Protein AF-A0A8K0EDC4-F1 (afdb_monomer_lite)

Structure (mmCIF, N/CA/C/O backbone):
data_AF-A0A8K0EDC4-F1
#
_entry.id   AF-A0A8K0EDC4-F1
#
loop_
_atom_site.group_PDB
_atom_site.id
_atom_site.type_symbol
_atom_site.label_atom_id
_atom_site.label_alt_id
_atom_site.label_comp_id
_atom_site.label_asym_id
_atom_site.label_entity_id
_atom_site.label_seq_id
_atom_site.pdbx_PDB_ins_code
_atom_site.Cartn_x
_atom_site.Cartn_y
_atom_site.Cartn_z
_atom_site.occupancy
_atom_site.B_iso_or_equiv
_atom_site.auth_seq_id
_atom_site.auth_comp_id
_atom_site.auth_asym_id
_atom_site.auth_atom_id
_atom_site.pdbx_PDB_model_num
ATOM 1 N N . MET A 1 1 ? -7.113 11.829 3.216 1.00 44.16 1 MET A N 1
ATOM 2 C CA . MET A 1 1 ? -7.907 10.583 3.149 1.00 44.16 1 MET A CA 1
ATOM 3 C C . MET A 1 1 ? -6.925 9.443 2.888 1.00 44.16 1 MET A C 1
ATOM 5 O O . MET A 1 1 ? -5.901 9.710 2.265 1.00 44.16 1 MET A O 1
ATOM 9 N N . ILE A 1 2 ? -7.131 8.240 3.424 1.00 44.91 2 ILE A N 1
ATOM 10 C CA . ILE A 1 2 ? -6.287 7.077 3.102 1.00 44.91 2 ILE A CA 1
ATOM 11 C C . ILE A 1 2 ? -7.083 6.263 2.071 1.00 44.91 2 ILE A C 1
ATOM 13 O O . ILE A 1 2 ? -8.091 5.672 2.455 1.00 44.91 2 ILE A O 1
ATOM 17 N N . PRO A 1 3 ? -6.720 6.259 0.777 1.00 44.81 3 PRO A N 1
ATOM 18 C CA . PRO A 1 3 ? -7.131 5.177 -0.087 1.00 44.81 3 PRO A CA 1
ATOM 19 C C . PRO A 1 3 ? -6.497 3.902 0.461 1.00 44.81 3 PRO A C 1
ATOM 21 O O . PRO A 1 3 ? -5.272 3.761 0.539 1.00 44.81 3 PRO A O 1
ATOM 24 N N . LEU A 1 4 ? -7.350 2.987 0.883 1.00 47.28 4 LEU A N 1
ATOM 25 C CA . LEU A 1 4 ? -7.008 1.586 0.917 1.00 47.28 4 LEU A CA 1
ATOM 26 C C . LEU A 1 4 ? -7.223 1.079 -0.510 1.00 47.28 4 LEU A C 1
ATOM 28 O O . LEU A 1 4 ? -8.350 1.025 -0.995 1.00 47.28 4 LEU A O 1
ATOM 32 N N . VAL A 1 5 ? -6.148 0.762 -1.219 1.00 48.75 5 VAL A N 1
ATOM 33 C CA . VAL A 1 5 ? -6.269 0.166 -2.550 1.00 48.75 5 VAL A CA 1
ATOM 34 C C . VAL A 1 5 ? -6.425 -1.337 -2.358 1.00 48.75 5 VAL A C 1
ATOM 36 O O . VAL A 1 5 ? -5.4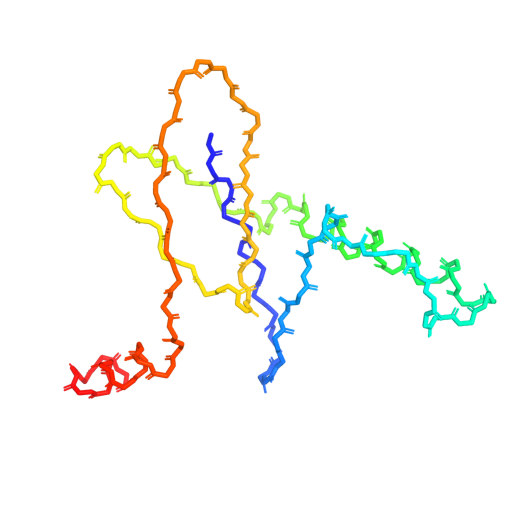62 -2.104 -2.325 1.00 48.75 5 VAL A O 1
ATOM 39 N N . THR A 1 6 ? -7.665 -1.778 -2.183 1.00 40.69 6 THR A N 1
ATOM 40 C CA . THR A 1 6 ? -7.970 -3.198 -2.020 1.00 40.69 6 THR A CA 1
ATOM 41 C C . THR A 1 6 ? -8.020 -3.881 -3.380 1.00 40.69 6 THR A C 1
ATOM 43 O O . THR A 1 6 ? -9.097 -4.169 -3.892 1.00 40.69 6 THR A O 1
ATOM 46 N N . GLN A 1 7 ? -6.862 -4.213 -3.956 1.00 45.53 7 GLN A N 1
ATOM 47 C CA . GLN A 1 7 ? -6.837 -5.144 -5.080 1.00 45.53 7 GLN A CA 1
ATOM 48 C C . GLN A 1 7 ? -6.665 -6.572 -4.563 1.00 45.53 7 GLN A C 1
ATOM 50 O O . GLN A 1 7 ? -5.650 -6.966 -4.004 1.00 45.53 7 GLN A O 1
ATOM 55 N N . THR A 1 8 ? -7.726 -7.358 -4.700 1.00 40.91 8 THR A N 1
ATOM 56 C CA . THR A 1 8 ? -7.763 -8.755 -4.274 1.00 40.91 8 THR A CA 1
ATOM 57 C C . THR A 1 8 ? -7.326 -9.620 -5.454 1.00 40.91 8 THR A C 1
ATOM 59 O O . THR A 1 8 ? -8.151 -9.974 -6.292 1.00 40.91 8 THR A O 1
ATOM 62 N N . PHE A 1 9 ? -6.044 -9.984 -5.538 1.00 48.16 9 PHE A N 1
ATOM 63 C CA . PHE A 1 9 ? -5.587 -10.954 -6.539 1.00 48.16 9 PHE A CA 1
ATOM 64 C C . PHE A 1 9 ? -6.157 -12.344 -6.202 1.00 48.16 9 PHE A C 1
ATOM 66 O O . PHE A 1 9 ? -5.839 -12.948 -5.172 1.00 48.16 9 PHE A O 1
ATOM 73 N N . LYS A 1 10 ? -7.067 -12.844 -7.047 1.00 41.12 10 LYS A N 1
ATOM 74 C CA . LYS A 1 10 ? -7.677 -14.182 -6.942 1.00 41.12 10 LYS A CA 1
ATOM 75 C C . LYS A 1 10 ? -6.736 -15.270 -7.485 1.00 41.12 10 LYS A C 1
ATOM 77 O O . LYS A 1 10 ? -7.118 -16.018 -8.373 1.00 41.12 10 LYS A O 1
ATOM 82 N N . ASN A 1 11 ? -5.522 -15.375 -6.947 1.00 46.12 11 ASN A N 1
ATOM 83 C CA . ASN A 1 11 ? -4.717 -16.586 -7.101 1.00 46.12 11 ASN A CA 1
ATOM 84 C C . ASN A 1 11 ? -4.243 -17.048 -5.722 1.00 46.12 11 ASN A C 1
ATOM 86 O O . ASN A 1 11 ? -3.637 -16.294 -4.960 1.00 46.12 11 ASN A O 1
ATOM 90 N N . SER A 1 12 ? -4.635 -18.262 -5.353 1.00 47.75 12 SER A N 1
ATOM 91 C CA . SER A 1 12 ? -4.488 -18.828 -4.016 1.00 47.75 12 SER A CA 1
ATOM 92 C C . SER A 1 12 ? -3.043 -19.265 -3.766 1.00 47.75 12 SER A C 1
ATOM 94 O O . SER A 1 12 ? -2.721 -20.434 -3.944 1.00 47.75 12 SER A O 1
ATOM 96 N N . GLY A 1 13 ? -2.169 -18.333 -3.371 1.00 56.38 13 GLY A N 1
ATOM 97 C CA . GLY A 1 13 ? -0.867 -18.695 -2.794 1.00 56.38 13 GLY A CA 1
ATOM 98 C C . GLY A 1 13 ? 0.310 -17.745 -3.014 1.00 56.38 13 GLY A C 1
ATOM 99 O O . GLY A 1 13 ? 1.382 -18.053 -2.511 1.00 56.38 13 GLY A O 1
ATOM 100 N N . GLN A 1 14 ? 0.159 -16.630 -3.737 1.00 64.81 14 GLN A N 1
ATOM 101 C CA . GLN A 1 14 ? 1.279 -15.713 -4.003 1.00 64.81 14 GLN A CA 1
ATOM 102 C C . GLN A 1 14 ? 1.095 -14.360 -3.311 1.00 64.81 14 GLN A C 1
ATOM 104 O O . GLN A 1 14 ? 0.017 -13.762 -3.382 1.00 64.81 14 GLN A O 1
ATOM 109 N N . ASP A 1 15 ? 2.162 -13.889 -2.663 1.00 81.44 15 ASP A N 1
ATOM 110 C CA . ASP A 1 15 ? 2.243 -12.552 -2.079 1.00 81.44 15 ASP A CA 1
ATOM 111 C C . ASP A 1 15 ? 2.418 -11.507 -3.184 1.00 81.44 15 ASP A C 1
ATOM 113 O O . ASP A 1 15 ? 3.172 -11.700 -4.140 1.00 81.44 15 ASP A O 1
ATOM 117 N N . PHE A 1 16 ? 1.734 -10.375 -3.046 1.00 86.50 16 PHE A N 1
ATOM 118 C CA . PHE A 1 16 ? 1.819 -9.274 -3.993 1.00 86.50 16 PHE A CA 1
ATOM 119 C C . PHE A 1 16 ? 2.729 -8.169 -3.456 1.00 86.50 16 PHE A C 1
ATOM 121 O O . PHE A 1 16 ? 2.426 -7.535 -2.445 1.00 86.50 16 PHE A O 1
ATOM 128 N N . GLN A 1 17 ? 3.846 -7.928 -4.145 1.00 88.19 17 GLN A N 1
ATOM 129 C CA . GLN A 1 17 ? 4.819 -6.899 -3.781 1.00 88.19 17 GLN A CA 1
ATOM 130 C C . GLN A 1 17 ? 4.822 -5.790 -4.826 1.00 88.19 17 GLN A C 1
ATOM 132 O O . GLN A 1 17 ? 5.190 -5.995 -5.981 1.00 88.19 17 GLN A O 1
ATOM 137 N N . TYR A 1 18 ? 4.411 -4.597 -4.410 1.00 90.25 18 TYR A N 1
ATOM 138 C CA . TYR A 1 18 ? 4.380 -3.435 -5.281 1.00 90.25 18 TYR A CA 1
ATOM 139 C C . TYR A 1 18 ? 4.609 -2.163 -4.464 1.00 90.25 18 TYR A C 1
ATOM 141 O O . TYR A 1 18 ? 3.738 -1.709 -3.725 1.00 90.25 18 TYR A O 1
ATOM 149 N N . ASN A 1 19 ? 5.794 -1.577 -4.616 1.00 91.38 19 ASN A N 1
ATOM 150 C CA . ASN A 1 19 ? 6.122 -0.250 -4.111 1.00 91.38 19 ASN A CA 1
ATOM 151 C C . ASN A 1 19 ? 7.091 0.417 -5.091 1.00 91.38 19 ASN A C 1
ATOM 153 O O . ASN A 1 19 ? 8.250 0.030 -5.201 1.00 91.38 19 ASN A O 1
ATOM 157 N N . ILE A 1 20 ? 6.597 1.409 -5.833 1.00 88.44 20 ILE A N 1
ATOM 158 C CA . ILE A 1 20 ? 7.387 2.079 -6.874 1.00 88.44 20 ILE A CA 1
ATOM 159 C C . ILE A 1 20 ? 8.498 2.968 -6.307 1.00 88.44 20 ILE A C 1
ATOM 161 O O . ILE A 1 20 ? 9.448 3.257 -7.027 1.00 88.44 20 ILE A O 1
ATOM 165 N N . HIS A 1 21 ? 8.366 3.421 -5.057 1.00 87.56 21 HIS A N 1
ATOM 166 C CA . HIS A 1 21 ? 9.293 4.369 -4.438 1.00 87.56 21 HIS A CA 1
ATOM 167 C C . HIS A 1 21 ? 10.525 3.683 -3.848 1.00 87.56 21 HIS A C 1
ATOM 169 O O . HIS A 1 21 ? 11.595 4.280 -3.854 1.00 87.56 21 HIS A O 1
ATOM 175 N N . ASP A 1 22 ? 10.384 2.423 -3.434 1.00 88.81 22 ASP A N 1
ATOM 176 C CA . ASP A 1 22 ? 11.476 1.617 -2.873 1.00 88.81 22 ASP A CA 1
ATOM 177 C C . ASP A 1 22 ? 12.082 0.650 -3.906 1.00 88.81 22 ASP A C 1
ATOM 179 O O . ASP A 1 22 ? 12.842 -0.255 -3.565 1.00 88.81 22 ASP A O 1
ATOM 183 N N . ARG A 1 23 ? 11.733 0.801 -5.190 1.00 89.25 23 ARG A N 1
ATOM 184 C CA . ARG A 1 23 ? 12.232 -0.079 -6.249 1.00 89.25 23 ARG A CA 1
ATOM 185 C C . ARG A 1 23 ? 13.669 0.287 -6.627 1.00 89.25 23 ARG A C 1
ATOM 187 O O . ARG A 1 23 ? 13.938 1.421 -7.017 1.00 89.25 23 ARG A O 1
ATOM 194 N N . ALA A 1 24 ? 14.555 -0.705 -6.600 1.00 90.88 24 ALA A N 1
ATOM 195 C CA . ALA A 1 24 ? 15.923 -0.586 -7.094 1.00 90.88 24 ALA A CA 1
ATOM 196 C C . ALA A 1 24 ? 16.002 -0.477 -8.633 1.00 90.88 24 ALA A C 1
ATOM 198 O O . ALA A 1 24 ? 15.015 -0.665 -9.357 1.00 90.88 24 ALA A O 1
ATOM 199 N N . CYS A 1 25 ? 17.202 -0.184 -9.138 1.00 90.94 25 CYS A N 1
ATOM 200 C CA . CYS A 1 25 ? 17.504 -0.290 -10.563 1.00 90.94 25 CYS A CA 1
ATOM 201 C C . CYS A 1 25 ? 17.245 -1.718 -11.064 1.00 90.94 25 CYS A C 1
ATOM 203 O O . CYS A 1 25 ? 17.451 -2.687 -10.341 1.00 90.94 25 CYS A O 1
ATOM 205 N N . LEU A 1 26 ? 16.772 -1.833 -12.306 1.00 90.62 26 LEU A N 1
ATOM 206 C CA . LEU A 1 26 ? 16.484 -3.125 -12.918 1.00 90.62 26 LEU A CA 1
ATOM 207 C C . LEU A 1 26 ? 17.779 -3.708 -13.496 1.00 90.62 26 LEU A C 1
ATOM 209 O O . LEU A 1 26 ? 18.257 -3.218 -14.513 1.00 90.62 26 LEU A O 1
ATOM 213 N N . ASP A 1 27 ? 18.326 -4.730 -12.847 1.00 92.19 27 ASP A N 1
ATOM 214 C CA . ASP A 1 27 ? 19.562 -5.431 -13.233 1.00 92.19 27 ASP A CA 1
ATOM 215 C C . ASP A 1 27 ? 19.347 -6.931 -13.520 1.00 92.19 27 ASP A C 1
ATOM 217 O O . ASP A 1 27 ? 20.262 -7.629 -13.944 1.00 92.19 27 ASP A O 1
ATOM 221 N N . THR A 1 28 ? 18.119 -7.422 -13.335 1.00 92.31 28 THR A N 1
ATOM 222 C CA . THR A 1 28 ? 17.732 -8.837 -13.483 1.00 92.31 28 THR A CA 1
ATOM 223 C C . THR A 1 28 ? 16.981 -9.152 -14.779 1.00 92.31 28 THR A C 1
ATOM 225 O O . THR A 1 28 ? 16.638 -10.307 -15.021 1.00 92.31 28 THR A O 1
ATOM 228 N N . VAL A 1 29 ? 16.695 -8.147 -15.613 1.00 93.38 29 VAL A N 1
ATOM 229 C CA . VAL A 1 29 ? 15.917 -8.301 -16.855 1.00 93.38 29 VAL A CA 1
ATOM 230 C C . VAL A 1 29 ? 16.822 -8.038 -18.063 1.00 93.38 29 VAL A C 1
ATOM 232 O O . VAL A 1 29 ? 17.466 -6.987 -18.088 1.00 93.38 29 VAL A O 1
ATOM 235 N N . PRO A 1 30 ? 16.858 -8.939 -19.068 1.00 96.12 30 PRO A N 1
ATOM 236 C CA . PRO A 1 30 ? 17.591 -8.715 -20.313 1.00 96.12 30 PRO A CA 1
ATOM 237 C C . PRO A 1 30 ? 17.180 -7.408 -20.992 1.00 96.12 30 PRO A C 1
ATOM 239 O O . PRO A 1 30 ? 16.007 -7.026 -20.960 1.00 96.12 30 PRO A O 1
ATOM 242 N N . MET A 1 31 ? 18.138 -6.721 -21.615 1.00 95.12 31 MET A N 1
ATOM 243 C CA . MET A 1 31 ? 17.935 -5.377 -22.170 1.00 95.12 31 MET A CA 1
ATOM 244 C C . MET A 1 31 ? 16.776 -5.331 -23.180 1.00 95.12 31 MET A C 1
ATOM 246 O O . MET A 1 31 ? 15.977 -4.394 -23.180 1.00 95.12 31 MET A O 1
ATOM 250 N N . GLU A 1 32 ? 16.645 -6.370 -24.000 1.00 97.44 32 GLU A N 1
ATOM 251 C CA . GLU A 1 32 ? 15.584 -6.559 -24.988 1.00 97.44 32 GLU A CA 1
ATOM 252 C C . GLU A 1 32 ? 14.174 -6.622 -24.374 1.00 97.44 32 GLU A C 1
ATOM 254 O O . GLU A 1 32 ? 13.203 -6.192 -25.001 1.00 97.44 32 GLU A O 1
ATOM 259 N N . ASP A 1 33 ? 14.049 -7.081 -23.126 1.00 97.12 33 ASP A N 1
ATOM 260 C CA . ASP A 1 33 ? 12.772 -7.234 -22.429 1.00 97.12 33 ASP A CA 1
ATOM 261 C C . ASP A 1 33 ? 12.438 -6.053 -21.508 1.00 97.12 33 ASP A C 1
ATOM 263 O O . ASP A 1 33 ? 11.288 -5.919 -21.074 1.00 97.12 33 ASP A O 1
ATOM 267 N N . VAL A 1 34 ? 13.380 -5.139 -21.249 1.00 96.44 34 VAL A N 1
ATOM 268 C CA . VAL A 1 34 ? 13.168 -3.970 -20.372 1.00 96.44 34 VAL A CA 1
ATOM 269 C C . VAL A 1 34 ? 11.949 -3.152 -20.815 1.00 96.44 34 VAL A C 1
ATOM 271 O O . VAL A 1 34 ? 11.120 -2.758 -19.989 1.00 96.44 34 VAL A O 1
ATOM 274 N N . GLY A 1 35 ? 11.777 -2.939 -22.123 1.00 96.81 35 GLY A N 1
ATOM 275 C CA . GLY A 1 35 ? 10.625 -2.210 -22.666 1.00 96.81 35 GLY A CA 1
ATOM 276 C C . GLY A 1 35 ? 9.283 -2.898 -22.377 1.00 96.81 35 GLY A C 1
ATOM 277 O O . GLY A 1 35 ? 8.302 -2.244 -21.997 1.00 96.81 35 GLY A O 1
ATOM 278 N N . ARG A 1 36 ? 9.237 -4.231 -22.497 1.00 96.94 36 ARG A N 1
ATOM 279 C CA . ARG A 1 36 ? 8.047 -5.044 -22.193 1.00 96.94 36 ARG A CA 1
ATOM 280 C C . ARG A 1 36 ? 7.762 -5.047 -20.696 1.00 96.94 36 ARG A C 1
ATOM 282 O O . ARG A 1 36 ? 6.608 -4.879 -20.302 1.00 96.94 36 ARG A O 1
ATOM 289 N N . TRP A 1 37 ? 8.802 -5.142 -19.873 1.00 95.38 37 TRP A N 1
ATOM 290 C CA . TRP A 1 37 ? 8.705 -5.088 -18.418 1.00 95.38 37 TRP A CA 1
ATOM 291 C C . TRP A 1 37 ? 8.079 -3.772 -17.937 1.00 95.38 37 TRP A C 1
ATOM 293 O O . TRP A 1 37 ? 7.088 -3.784 -17.205 1.00 95.38 37 TRP A O 1
ATOM 303 N N . TYR A 1 38 ? 8.568 -2.622 -18.416 1.00 95.38 38 TYR A N 1
ATOM 304 C CA . TYR A 1 38 ? 7.990 -1.320 -18.057 1.00 95.38 38 TYR A CA 1
ATOM 305 C C . TYR A 1 38 ? 6.571 -1.127 -18.599 1.00 95.38 38 TYR A C 1
ATOM 307 O O . TYR A 1 38 ? 5.748 -0.476 -17.948 1.00 95.38 38 TYR A O 1
ATOM 315 N N . SER A 1 39 ? 6.258 -1.700 -19.763 1.00 97.31 39 SER A N 1
ATOM 316 C CA . SER A 1 39 ? 4.895 -1.688 -20.308 1.00 97.31 39 SER A CA 1
ATOM 317 C C . SER A 1 39 ? 3.932 -2.487 -19.426 1.00 97.31 39 SER A C 1
ATOM 319 O O . SER A 1 39 ? 2.841 -2.006 -19.113 1.00 97.31 39 SER A O 1
ATOM 321 N N . ALA A 1 40 ? 4.351 -3.665 -18.956 1.00 95.44 40 ALA A N 1
ATOM 322 C CA . ALA A 1 40 ? 3.586 -4.480 -18.018 1.00 95.44 40 ALA A CA 1
ATOM 323 C C . ALA A 1 40 ? 3.405 -3.772 -16.668 1.00 95.44 40 ALA A C 1
ATOM 325 O O . ALA A 1 40 ? 2.276 -3.676 -16.186 1.00 95.44 40 ALA A O 1
ATOM 326 N N . LEU A 1 41 ? 4.475 -3.190 -16.107 1.00 93.44 41 LEU A N 1
ATOM 327 C CA . LEU A 1 41 ? 4.403 -2.405 -14.871 1.00 93.44 41 LEU A CA 1
ATOM 328 C C . LEU A 1 41 ? 3.406 -1.249 -15.010 1.00 93.44 41 LEU A C 1
ATOM 330 O O . LEU A 1 41 ? 2.560 -1.064 -14.143 1.00 93.44 41 LEU A O 1
ATOM 334 N N . ARG A 1 42 ? 3.452 -0.504 -16.122 1.00 95.19 42 ARG A N 1
ATOM 335 C CA . ARG A 1 42 ? 2.522 0.603 -16.389 1.00 95.19 42 ARG A CA 1
ATOM 336 C C . ARG A 1 42 ? 1.071 0.131 -16.453 1.00 95.19 42 ARG A C 1
ATOM 338 O O . ARG A 1 42 ? 0.196 0.803 -15.910 1.00 95.19 42 ARG A O 1
ATOM 345 N N . ASN A 1 43 ? 0.806 -0.998 -17.106 1.00 95.75 43 ASN A N 1
ATOM 346 C CA . ASN A 1 43 ? -0.537 -1.572 -17.169 1.00 95.75 43 ASN A CA 1
ATOM 347 C C . ASN A 1 43 ? -1.017 -2.034 -15.790 1.00 95.75 43 ASN A C 1
ATOM 349 O O . ASN A 1 43 ? -2.144 -1.731 -15.413 1.00 95.75 43 ASN A O 1
ATOM 353 N N . LEU A 1 44 ? -0.151 -2.665 -14.997 1.00 92.44 44 LEU A N 1
ATOM 354 C CA . LEU A 1 44 ? -0.454 -3.017 -13.611 1.00 92.44 44 LEU A CA 1
ATOM 355 C C . LEU A 1 44 ? -0.792 -1.771 -12.777 1.00 92.44 44 LEU A C 1
ATOM 357 O O . LEU A 1 44 ? -1.825 -1.737 -12.114 1.00 92.44 44 LEU A O 1
ATOM 361 N N . THR A 1 45 ? 0.017 -0.709 -12.864 1.00 92.44 45 THR A N 1
ATOM 362 C CA . THR A 1 45 ? -0.252 0.566 -12.179 1.00 92.44 45 THR A CA 1
ATOM 363 C C . THR A 1 45 ? -1.598 1.166 -12.583 1.00 92.44 45 THR A C 1
ATOM 365 O O . THR A 1 45 ? -2.274 1.746 -11.735 1.00 92.44 45 THR A O 1
ATOM 368 N N . ARG A 1 46 ? -1.997 1.045 -13.857 1.00 93.62 46 ARG A N 1
ATOM 369 C CA . ARG A 1 46 ? -3.307 1.516 -14.334 1.00 93.62 46 ARG A CA 1
ATOM 370 C C . ARG A 1 46 ? -4.451 0.786 -13.640 1.00 93.62 46 ARG A C 1
ATOM 372 O O . ARG A 1 46 ? -5.346 1.459 -13.153 1.00 93.62 46 ARG A O 1
ATOM 379 N N . TYR A 1 47 ? -4.390 -0.541 -13.532 1.00 91.62 47 TYR A N 1
ATOM 380 C CA . TYR A 1 47 ? -5.412 -1.313 -12.817 1.00 91.62 47 TYR A CA 1
ATOM 381 C C . TYR A 1 47 ? -5.437 -1.004 -11.320 1.00 91.62 47 TYR A C 1
ATOM 383 O O . TYR A 1 47 ? -6.506 -0.895 -10.733 1.00 91.62 47 TYR A O 1
ATOM 391 N N . ILE A 1 48 ? -4.270 -0.848 -10.692 1.00 90.19 48 ILE A N 1
ATOM 392 C CA . ILE A 1 48 ? -4.168 -0.486 -9.268 1.00 90.19 48 ILE A CA 1
ATOM 393 C C . ILE A 1 48 ? -4.812 0.882 -8.997 1.00 90.19 48 ILE A C 1
ATOM 395 O O . ILE A 1 48 ? -5.412 1.072 -7.946 1.00 90.19 48 ILE A O 1
ATOM 399 N N . ARG A 1 49 ? -4.676 1.831 -9.931 1.00 89.69 49 ARG A N 1
ATOM 400 C CA . ARG A 1 49 ? -5.220 3.197 -9.834 1.00 89.69 49 ARG A CA 1
ATOM 401 C C . ARG A 1 49 ? -6.608 3.361 -10.451 1.00 89.69 49 ARG A C 1
ATOM 403 O O . ARG A 1 49 ? -7.068 4.492 -10.593 1.00 89.69 49 ARG A O 1
ATOM 410 N N . ASP A 1 50 ? -7.249 2.275 -10.867 1.00 92.75 50 ASP A N 1
ATOM 411 C CA . ASP A 1 50 ? -8.633 2.332 -11.319 1.00 92.75 50 ASP A CA 1
ATOM 412 C C . ASP A 1 50 ? -9.514 2.721 -10.119 1.00 92.75 50 ASP A C 1
ATOM 414 O O . ASP A 1 50 ? -9.496 1.998 -9.120 1.00 92.75 50 ASP A O 1
ATOM 418 N N . PRO A 1 51 ? -10.298 3.815 -10.182 1.00 90.69 51 PRO A N 1
ATOM 419 C CA . PRO A 1 51 ? -11.195 4.206 -9.097 1.00 90.69 51 PRO A CA 1
ATOM 420 C C . PRO A 1 51 ? -12.151 3.092 -8.648 1.00 90.69 51 PRO A C 1
ATOM 422 O O . PRO A 1 51 ? -12.519 3.049 -7.477 1.00 90.69 51 PRO A O 1
ATOM 425 N N . ALA A 1 52 ? -12.524 2.164 -9.537 1.00 91.50 52 ALA A N 1
ATOM 426 C CA . ALA A 1 52 ? -13.347 1.003 -9.195 1.00 91.50 52 ALA A CA 1
ATOM 427 C C . ALA A 1 52 ? -12.606 -0.039 -8.330 1.00 91.50 52 ALA A C 1
ATOM 429 O O . ALA A 1 52 ? -13.243 -0.857 -7.668 1.00 91.50 52 ALA A O 1
ATOM 430 N N . SER A 1 53 ? -11.270 -0.007 -8.320 1.00 86.38 53 SER A N 1
ATOM 431 C CA . SER A 1 53 ? -10.400 -0.846 -7.483 1.00 86.38 53 SER A CA 1
ATOM 432 C C . SER A 1 53 ? -9.993 -0.171 -6.164 1.00 86.38 53 SER A C 1
ATOM 434 O O . SER A 1 53 ? -9.298 -0.782 -5.347 1.00 86.38 53 SER A O 1
ATOM 436 N N . GLU A 1 54 ? -10.397 1.081 -5.932 1.00 87.88 54 GLU A N 1
ATOM 437 C CA . GLU A 1 54 ? -10.017 1.848 -4.747 1.00 87.88 54 GLU A CA 1
ATOM 438 C C . GLU A 1 54 ? -11.125 1.866 -3.689 1.00 87.88 54 GLU A C 1
ATOM 440 O O . GLU A 1 54 ? -12.302 2.077 -3.976 1.00 87.88 54 GLU A O 1
ATOM 445 N N . TYR A 1 55 ? -10.737 1.720 -2.421 1.00 89.94 55 TYR A N 1
ATOM 446 C CA . TYR A 1 55 ? -11.626 1.905 -1.281 1.00 89.94 55 TYR A CA 1
ATOM 447 C C . TYR A 1 55 ? -11.133 3.052 -0.398 1.00 89.94 55 TYR A C 1
ATOM 449 O O . TYR A 1 55 ? -10.063 3.007 0.210 1.00 89.94 55 TYR A O 1
ATOM 457 N N . TRP A 1 56 ? -11.924 4.115 -0.300 1.00 90.38 56 TRP A N 1
ATOM 458 C CA . TRP A 1 56 ? -11.507 5.336 0.380 1.00 90.38 56 TRP A CA 1
ATOM 459 C C . TRP A 1 56 ? -12.023 5.393 1.816 1.00 90.38 56 TRP A C 1
ATOM 461 O O . TRP A 1 56 ? -13.222 5.480 2.064 1.00 90.38 56 TRP A O 1
ATOM 471 N N . VAL A 1 57 ? -11.097 5.424 2.780 1.00 90.38 57 VAL A N 1
ATOM 472 C CA . VAL A 1 57 ? -11.413 5.571 4.205 1.00 90.38 57 VAL A CA 1
ATOM 473 C C . VAL A 1 57 ? -10.729 6.802 4.796 1.00 90.38 57 VAL A C 1
ATOM 475 O O . VAL A 1 57 ? -9.541 7.083 4.602 1.00 90.38 57 VAL A O 1
ATOM 478 N N . LYS A 1 58 ? -11.488 7.578 5.571 1.00 90.06 58 LYS A N 1
ATOM 479 C CA . LYS A 1 58 ? -10.954 8.698 6.349 1.00 90.06 58 LYS A CA 1
ATOM 480 C C . LYS A 1 58 ? -10.817 8.279 7.808 1.00 90.06 58 LYS A C 1
ATOM 482 O O . LYS A 1 58 ? -11.804 8.272 8.534 1.00 90.06 58 LYS A O 1
ATOM 487 N N . LEU A 1 59 ? -9.588 7.986 8.233 1.00 91.69 59 LEU A N 1
ATOM 488 C CA . LEU A 1 59 ? -9.307 7.712 9.642 1.00 91.69 59 LEU A CA 1
ATOM 489 C C . LEU A 1 59 ? -9.490 8.964 10.501 1.00 91.69 59 LEU A C 1
ATOM 491 O O . LEU A 1 59 ? -8.970 10.039 10.185 1.00 91.69 59 LEU A O 1
ATOM 495 N N . LYS A 1 60 ? -10.207 8.784 11.605 1.00 92.88 60 LYS A N 1
ATOM 496 C CA . LYS A 1 60 ? -10.343 9.712 12.724 1.00 92.88 60 LYS A CA 1
ATOM 497 C C . LYS A 1 60 ? -9.386 9.294 13.853 1.00 92.88 60 LYS A C 1
ATOM 499 O O . LYS A 1 60 ? -8.999 8.125 13.917 1.00 92.88 60 LYS A O 1
ATOM 504 N N . PRO A 1 61 ? -8.992 10.218 14.745 1.00 94.81 61 PRO A N 1
ATOM 505 C CA . PRO A 1 61 ? -8.224 9.865 15.938 1.00 94.81 61 PRO A CA 1
ATOM 506 C C . PRO A 1 61 ? -8.881 8.714 16.716 1.00 94.81 61 PRO A C 1
ATOM 508 O O . PRO A 1 61 ? -10.099 8.694 16.868 1.00 94.81 61 PRO A O 1
ATOM 511 N N . GLY A 1 62 ? -8.075 7.749 17.164 1.00 95.00 62 GLY A N 1
ATOM 512 C CA . GLY A 1 62 ? -8.545 6.542 17.858 1.00 95.00 62 GLY A CA 1
ATOM 513 C C . GLY A 1 62 ? -8.960 5.379 16.947 1.00 95.00 62 GLY A C 1
ATOM 514 O O . GLY A 1 62 ? -9.193 4.284 17.448 1.00 95.00 62 GLY A O 1
ATOM 515 N N . GLN A 1 63 ? -9.021 5.568 15.624 1.00 94.50 63 GLN A N 1
ATOM 516 C CA . GLN A 1 63 ? -9.322 4.479 14.691 1.00 94.50 63 GLN A CA 1
ATOM 517 C C . GLN A 1 63 ? -8.064 3.737 14.242 1.00 94.50 63 GLN A C 1
ATOM 519 O O . GLN A 1 63 ? -7.017 4.341 13.997 1.00 94.50 63 GLN A O 1
ATOM 524 N N . ILE A 1 64 ? -8.211 2.426 14.065 1.00 93.44 64 ILE A N 1
ATOM 525 C CA . ILE A 1 64 ? -7.166 1.526 13.581 1.00 93.44 64 ILE A CA 1
ATOM 526 C C . ILE A 1 64 ? -7.590 0.987 12.217 1.00 93.44 64 ILE A C 1
ATOM 528 O O . ILE A 1 64 ? -8.750 0.636 12.010 1.00 93.44 64 ILE A O 1
ATOM 532 N N . LEU A 1 65 ? -6.635 0.922 11.292 1.00 92.38 65 LEU A N 1
ATOM 533 C CA . LEU A 1 65 ? -6.790 0.246 10.012 1.00 92.38 65 LEU A CA 1
ATOM 534 C C . LEU A 1 65 ? -5.852 -0.957 9.990 1.00 92.38 65 LEU A C 1
ATOM 536 O O . LEU A 1 65 ? -4.636 -0.787 10.031 1.00 92.38 65 LEU A O 1
ATOM 540 N N . LEU A 1 66 ? -6.424 -2.157 9.922 1.00 91.62 66 LEU A N 1
ATOM 541 C CA . LEU A 1 66 ? -5.679 -3.395 9.724 1.00 91.62 66 LEU A CA 1
ATOM 542 C C . LEU A 1 66 ? -5.740 -3.768 8.247 1.00 91.62 66 LEU A C 1
ATOM 544 O O . LEU A 1 66 ? -6.815 -3.784 7.650 1.00 91.62 66 LEU A O 1
ATOM 548 N N . THR A 1 67 ? -4.585 -4.061 7.659 1.00 90.81 67 THR A N 1
ATOM 549 C CA . THR A 1 67 ? -4.483 -4.460 6.254 1.00 90.81 67 THR A CA 1
ATOM 550 C C . THR A 1 67 ? -3.639 -5.717 6.150 1.00 90.81 67 THR A C 1
ATOM 552 O O . THR A 1 67 ? -2.649 -5.872 6.865 1.00 90.81 67 THR A O 1
ATOM 555 N N . TYR A 1 68 ? -4.033 -6.628 5.265 1.00 90.56 68 TYR A N 1
ATOM 556 C CA . TYR A 1 68 ? -3.196 -7.771 4.935 1.00 90.56 68 TYR A CA 1
ATOM 557 C C . TYR A 1 68 ? -2.172 -7.339 3.881 1.00 90.56 68 TYR A C 1
ATOM 559 O O . TYR A 1 68 ? -2.476 -7.322 2.689 1.00 90.56 68 TYR A O 1
ATOM 567 N N . ASN A 1 69 ? -0.979 -6.946 4.336 1.00 89.62 69 ASN A N 1
ATOM 568 C CA . ASN A 1 69 ? 0.042 -6.281 3.517 1.00 89.62 69 ASN A CA 1
ATOM 569 C C . ASN A 1 69 ? 0.486 -7.091 2.285 1.00 89.62 69 ASN A C 1
ATOM 571 O O . ASN A 1 69 ? 0.818 -6.511 1.261 1.00 89.62 69 ASN A O 1
ATOM 575 N N . TRP A 1 70 ? 0.431 -8.425 2.346 1.00 87.69 70 TRP A N 1
ATOM 576 C CA . TRP A 1 70 ? 0.774 -9.301 1.216 1.00 87.69 70 TRP A CA 1
ATOM 577 C C . TRP A 1 70 ? -0.287 -9.363 0.114 1.00 87.69 70 TRP A C 1
ATOM 579 O O . TRP A 1 70 ? -0.116 -10.068 -0.878 1.00 87.69 70 TRP A O 1
ATOM 589 N N . ARG A 1 71 ? -1.402 -8.649 0.272 1.00 87.12 71 ARG A N 1
ATOM 590 C CA . ARG A 1 71 ? -2.503 -8.646 -0.697 1.00 87.12 71 ARG A CA 1
ATOM 591 C C . ARG A 1 71 ? -3.041 -7.255 -0.970 1.00 87.12 71 ARG A C 1
ATOM 593 O O . ARG A 1 71 ? -3.396 -6.960 -2.100 1.00 87.12 71 ARG A O 1
ATOM 600 N N . VAL A 1 72 ? -3.151 -6.426 0.062 1.00 89.19 72 VAL A N 1
ATOM 601 C CA . VAL A 1 72 ? -3.813 -5.127 -0.010 1.00 89.19 72 VAL A CA 1
ATOM 602 C C . VAL A 1 72 ? -2.772 -4.023 -0.073 1.00 89.19 72 VAL A C 1
ATOM 604 O O . VAL A 1 72 ? -2.012 -3.818 0.874 1.00 89.19 72 VAL A O 1
ATOM 607 N N . LEU A 1 73 ? -2.786 -3.275 -1.174 1.00 91.00 73 LEU A N 1
ATOM 608 C CA . LEU A 1 73 ? -2.022 -2.045 -1.280 1.00 91.00 73 LEU A CA 1
ATOM 609 C C . LEU A 1 73 ? -2.719 -0.929 -0.501 1.00 91.00 73 LEU A C 1
ATOM 611 O O . LEU A 1 73 ? -3.939 -0.877 -0.355 1.00 91.00 73 LEU A O 1
ATOM 615 N N . HIS A 1 74 ? -1.944 0.008 0.016 1.00 90.19 74 HIS A N 1
ATOM 616 C CA . HIS A 1 74 ? -2.494 1.156 0.718 1.00 90.19 74 HIS A CA 1
ATOM 617 C C . HIS A 1 74 ? -1.701 2.404 0.364 1.00 90.19 74 HIS A C 1
ATOM 619 O O . HIS A 1 74 ? -0.499 2.359 0.114 1.00 90.19 74 HIS A O 1
ATOM 625 N N . GLY A 1 75 ? -2.394 3.534 0.314 1.00 89.50 75 GLY A N 1
ATOM 626 C CA . GLY A 1 75 ? -1.808 4.819 -0.028 1.00 89.50 75 GLY A CA 1
ATOM 627 C C . GLY A 1 75 ? -2.370 5.933 0.838 1.00 89.50 75 GLY A C 1
ATOM 628 O O . GLY A 1 75 ? -3.013 5.714 1.861 1.00 89.50 75 GLY A O 1
ATOM 629 N N . ARG A 1 76 ? -2.137 7.177 0.430 1.00 90.94 76 ARG A N 1
ATOM 630 C CA . ARG A 1 76 ? -2.796 8.365 0.991 1.00 90.94 76 ARG A CA 1
ATOM 631 C C . ARG A 1 76 ? -2.945 9.419 -0.088 1.00 90.94 76 ARG A C 1
ATOM 633 O O . ARG A 1 76 ? -2.046 9.584 -0.907 1.00 90.94 76 ARG A O 1
ATOM 640 N N . SER A 1 77 ? -4.035 10.177 -0.037 1.00 89.50 77 SER A N 1
ATOM 641 C CA . SER A 1 77 ? -4.097 11.429 -0.784 1.00 89.50 77 SER A CA 1
ATOM 642 C C . SER A 1 77 ? -3.078 12.421 -0.215 1.00 89.50 77 SER A C 1
ATOM 644 O O . SER A 1 77 ? -2.676 12.335 0.958 1.00 89.50 77 SER A O 1
ATOM 646 N N . ALA A 1 78 ? -2.712 13.415 -1.020 1.00 90.38 78 ALA A N 1
ATOM 647 C CA . ALA A 1 78 ? -2.101 14.629 -0.498 1.00 90.38 78 ALA A CA 1
ATOM 648 C C . ALA A 1 78 ? -3.010 15.264 0.576 1.00 90.38 78 ALA A C 1
ATOM 650 O O . ALA A 1 78 ? -4.232 15.059 0.587 1.00 90.38 78 ALA A O 1
ATOM 651 N N . PHE A 1 79 ? -2.405 15.976 1.524 1.00 88.12 79 PHE A N 1
ATOM 652 C CA . PHE A 1 79 ? -3.109 16.716 2.568 1.00 88.12 79 PHE A CA 1
ATOM 653 C C . PHE A 1 79 ? -2.263 17.906 3.027 1.00 88.12 79 PHE A C 1
ATOM 655 O O . PHE A 1 79 ? -1.042 17.889 2.878 1.00 88.12 79 PHE A O 1
ATOM 662 N N . THR A 1 80 ? -2.918 18.903 3.614 1.00 94.38 80 THR A N 1
ATOM 663 C CA . THR A 1 80 ? -2.294 20.054 4.276 1.00 94.38 80 THR A CA 1
ATOM 664 C C . THR A 1 80 ? -2.560 19.996 5.787 1.00 94.38 80 THR A C 1
ATOM 666 O O . THR A 1 80 ? -3.491 19.325 6.238 1.00 94.38 80 THR A O 1
ATOM 669 N N . GLY A 1 81 ? -1.724 20.664 6.588 1.00 94.38 81 GLY A N 1
ATOM 670 C CA . GLY A 1 81 ? -1.828 20.669 8.054 1.00 94.38 81 GLY A CA 1
ATOM 671 C C . GLY A 1 81 ? -1.104 19.506 8.747 1.00 94.38 81 GLY A C 1
ATOM 672 O O . GLY A 1 81 ? -0.249 18.839 8.163 1.00 94.38 81 GLY A O 1
ATOM 673 N N . ARG A 1 82 ? -1.420 19.271 10.030 1.00 92.62 82 ARG A N 1
ATOM 674 C CA . ARG A 1 82 ? -0.731 18.277 10.873 1.00 92.62 82 ARG A CA 1
ATOM 675 C C . ARG A 1 82 ? -1.505 16.965 10.953 1.00 92.62 82 ARG A C 1
ATOM 677 O O . ARG A 1 82 ? -2.695 16.944 11.250 1.00 92.62 82 ARG A O 1
ATOM 684 N N . ARG A 1 83 ? -0.795 15.851 10.772 1.00 91.44 83 ARG A N 1
ATOM 685 C CA . ARG A 1 83 ? -1.319 14.492 10.941 1.00 91.44 83 ARG A CA 1
ATOM 686 C C . ARG A 1 83 ? -0.269 13.612 11.611 1.00 91.44 83 ARG A C 1
ATOM 688 O O . ARG A 1 83 ? 0.888 13.638 11.208 1.00 91.44 83 ARG A O 1
ATOM 695 N N . ARG A 1 84 ? -0.681 12.805 12.592 1.00 92.50 84 ARG A N 1
ATOM 696 C CA . ARG A 1 84 ? 0.152 11.769 13.219 1.00 92.50 84 ARG A CA 1
ATOM 697 C C . ARG A 1 84 ? -0.551 10.422 13.101 1.00 92.50 84 ARG A C 1
ATOM 699 O O . ARG A 1 84 ? -1.745 10.327 13.365 1.00 92.50 84 ARG A O 1
ATOM 706 N N . VAL A 1 85 ? 0.192 9.408 12.681 1.00 92.50 85 VAL A N 1
ATOM 707 C CA . VAL A 1 85 ? -0.240 8.008 12.618 1.00 92.50 85 VAL A CA 1
ATOM 708 C C . VAL A 1 85 ? 0.894 7.178 13.201 1.00 92.50 85 VAL A C 1
ATOM 710 O O . VAL A 1 85 ? 2.056 7.489 12.950 1.00 92.50 85 VAL A O 1
ATOM 713 N N . ALA A 1 86 ? 0.557 6.162 13.985 1.00 94.50 86 ALA A N 1
ATOM 714 C CA . ALA A 1 86 ? 1.489 5.123 14.395 1.00 94.50 86 ALA A CA 1
ATOM 715 C C . ALA A 1 86 ? 1.118 3.839 13.650 1.00 94.50 86 ALA A C 1
ATOM 717 O O . ALA A 1 86 ? -0.067 3.555 13.472 1.00 94.50 86 ALA A O 1
ATOM 718 N N . GLY A 1 87 ? 2.125 3.105 13.191 1.00 94.00 87 GLY A N 1
ATOM 719 C CA . GLY A 1 87 ? 1.956 1.823 12.521 1.00 94.00 87 GLY A CA 1
ATOM 720 C C . GLY A 1 87 ? 2.818 0.763 13.188 1.00 94.00 87 GLY A C 1
ATOM 721 O O . GLY A 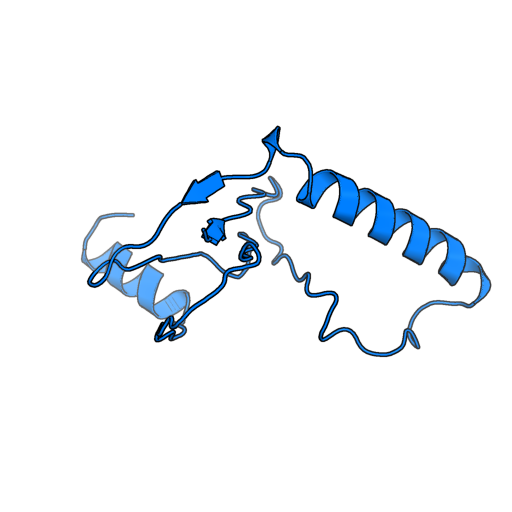1 87 ? 3.863 1.078 13.757 1.00 94.00 87 GLY A O 1
ATOM 722 N N . CYS A 1 88 ? 2.372 -0.483 13.109 1.00 95.19 88 CYS A N 1
ATOM 723 C CA . CYS A 1 88 ? 3.141 -1.664 13.469 1.00 95.19 88 CYS A CA 1
ATOM 724 C C . CYS A 1 88 ? 2.795 -2.797 12.499 1.00 95.19 88 CYS A C 1
ATOM 726 O O . CYS A 1 88 ? 1.767 -2.751 11.818 1.00 95.19 88 CYS A O 1
ATOM 728 N N . TYR A 1 89 ? 3.659 -3.806 12.446 1.00 94.56 89 TYR A N 1
ATOM 729 C CA . TYR A 1 89 ? 3.414 -5.034 11.701 1.00 94.56 89 TYR A CA 1
ATOM 730 C C . TYR A 1 89 ? 3.199 -6.180 12.679 1.00 94.56 89 TYR A C 1
ATOM 732 O O . TYR A 1 89 ? 3.866 -6.254 13.710 1.00 94.56 89 TYR A O 1
ATOM 740 N N . LEU A 1 90 ? 2.264 -7.065 12.338 1.00 94.44 90 LEU A N 1
ATOM 741 C CA . LEU A 1 90 ? 2.017 -8.305 13.061 1.00 94.44 90 LEU A CA 1
ATOM 742 C C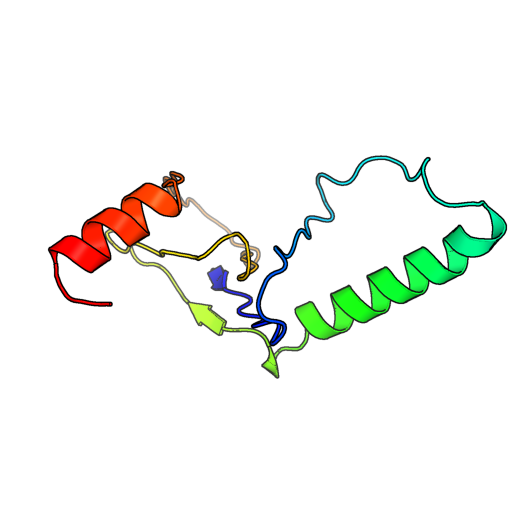 . LEU A 1 90 ? 2.388 -9.480 12.149 1.00 94.44 90 LEU A C 1
ATOM 744 O O . LEU A 1 90 ? 1.987 -9.467 10.979 1.00 94.44 90 LEU A O 1
ATOM 748 N N . PRO A 1 91 ? 3.117 -10.492 12.649 1.00 93.31 91 PRO A N 1
ATOM 749 C CA . PRO A 1 91 ? 3.331 -11.727 11.908 1.00 93.31 91 PRO A CA 1
ATOM 750 C C . PRO A 1 91 ? 1.993 -12.383 11.552 1.00 93.31 91 PRO A C 1
ATOM 752 O O . PRO A 1 91 ? 1.086 -12.470 12.383 1.00 93.31 91 PRO A O 1
ATOM 755 N N . ARG A 1 92 ? 1.861 -12.872 10.313 1.00 90.69 92 ARG A N 1
ATOM 756 C CA . ARG A 1 92 ? 0.636 -13.554 9.861 1.00 90.69 92 ARG A CA 1
ATOM 757 C C . ARG A 1 92 ? 0.326 -14.777 10.723 1.00 90.69 92 ARG A C 1
ATOM 759 O O . ARG A 1 92 ? -0.838 -15.002 11.051 1.00 90.69 92 ARG A O 1
ATOM 766 N N . ASP A 1 93 ? 1.351 -15.539 11.089 1.00 93.00 93 ASP A N 1
ATOM 767 C CA . ASP A 1 93 ? 1.187 -16.785 11.837 1.00 93.00 93 ASP A CA 1
ATOM 768 C C . ASP A 1 93 ? 0.630 -16.538 13.241 1.00 93.00 93 ASP A C 1
ATOM 770 O O . ASP A 1 93 ? -0.250 -17.279 13.677 1.00 93.00 93 ASP A O 1
ATOM 774 N N . ASP A 1 94 ? 1.025 -15.444 13.897 1.00 94.69 94 ASP A N 1
ATOM 775 C CA . ASP A 1 94 ? 0.484 -15.045 15.201 1.00 94.69 94 ASP A CA 1
ATOM 776 C C . ASP A 1 94 ? -1.005 -14.696 15.108 1.00 94.69 94 ASP A C 1
ATOM 778 O O . ASP A 1 94 ? -1.812 -15.126 15.939 1.00 94.69 94 ASP A O 1
ATOM 782 N N . VAL A 1 95 ? -1.390 -13.949 14.067 1.00 93.00 95 VAL A N 1
ATOM 783 C CA . VAL A 1 95 ? -2.789 -13.573 13.820 1.00 93.00 95 VAL A CA 1
ATOM 784 C C . VAL A 1 95 ? -3.636 -14.815 13.539 1.00 93.00 95 VAL A C 1
ATOM 786 O O . VAL A 1 95 ? -4.700 -14.975 14.137 1.00 93.00 95 VAL A O 1
ATOM 789 N N . ILE A 1 96 ? -3.161 -15.720 12.678 1.00 93.50 96 ILE A N 1
ATOM 790 C CA . ILE A 1 96 ? -3.859 -16.972 12.347 1.00 93.50 96 ILE A CA 1
ATOM 791 C C . ILE A 1 96 ? -3.945 -17.890 13.570 1.00 93.50 96 ILE A C 1
ATOM 793 O O . ILE A 1 96 ? -5.004 -18.456 13.838 1.00 93.50 96 ILE A O 1
ATOM 797 N N . SER A 1 97 ? -2.857 -18.028 14.329 1.00 96.94 97 SER A N 1
ATOM 798 C CA . SER A 1 97 ? -2.810 -18.824 15.556 1.00 96.94 97 SER A CA 1
ATOM 799 C C . SER A 1 97 ? -3.857 -18.338 16.558 1.00 96.94 97 SER A C 1
ATOM 801 O O . SER A 1 97 ? -4.703 -19.115 17.009 1.00 96.94 97 SER A O 1
ATOM 803 N N . ARG A 1 98 ? -3.893 -17.026 16.827 1.00 96.25 98 ARG A N 1
ATOM 804 C CA . ARG A 1 98 ? -4.894 -16.427 17.715 1.00 96.25 98 ARG A CA 1
ATOM 805 C C . ARG A 1 98 ? -6.314 -16.607 17.181 1.00 96.25 98 ARG A C 1
ATOM 807 O O . ARG A 1 98 ? -7.203 -16.923 17.966 1.00 96.25 98 ARG A O 1
ATOM 814 N N . ALA A 1 99 ? -6.533 -16.432 15.880 1.00 95.69 99 ALA A N 1
ATOM 815 C CA . ALA A 1 99 ? -7.847 -16.572 15.260 1.00 95.69 99 ALA A CA 1
ATOM 816 C C . ALA A 1 99 ? -8.414 -17.999 15.389 1.00 95.69 99 ALA A C 1
ATOM 818 O O . ALA A 1 99 ? -9.588 -18.153 15.725 1.00 95.69 99 ALA A O 1
ATOM 819 N N . ARG A 1 100 ? -7.573 -19.034 15.229 1.00 96.75 100 ARG A N 1
ATOM 820 C CA . ARG A 1 100 ? -7.952 -20.441 15.465 1.00 96.75 100 ARG A CA 1
ATOM 821 C C . ARG A 1 100 ? -8.336 -20.696 16.920 1.00 96.75 100 ARG A C 1
ATOM 823 O O . ARG A 1 100 ? -9.357 -21.319 17.187 1.00 96.75 100 ARG A O 1
ATOM 830 N N . VAL A 1 101 ? -7.549 -20.184 17.871 1.00 97.81 101 VAL A N 1
ATOM 831 C CA . VAL A 1 101 ? -7.853 -20.306 19.311 1.00 97.81 101 VAL A CA 1
ATOM 832 C C . VAL A 1 101 ? -9.182 -19.626 19.655 1.00 97.81 101 VAL A C 1
ATOM 834 O O . VAL A 1 101 ? -9.967 -20.163 20.431 1.00 97.81 101 VAL A O 1
ATOM 837 N N . LEU A 1 102 ? -9.452 -18.467 19.050 1.00 97.75 102 LEU A N 1
ATOM 838 C CA . LEU A 1 102 ? -10.705 -17.726 19.214 1.00 97.75 102 LEU A CA 1
ATOM 839 C C . LEU A 1 102 ? -11.880 -18.306 18.406 1.00 97.75 102 LEU A C 1
ATOM 841 O O . LEU A 1 102 ? -12.995 -17.815 18.559 1.00 97.75 102 LEU A O 1
ATOM 845 N N . LYS A 1 103 ? -11.656 -19.336 17.574 1.00 95.75 103 LYS A N 1
ATOM 846 C CA . LYS A 1 103 ? -12.658 -19.974 16.700 1.00 95.75 103 LYS A CA 1
ATOM 847 C C . LYS A 1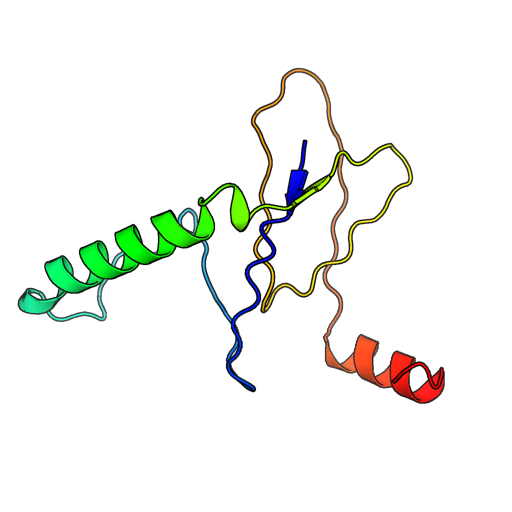 103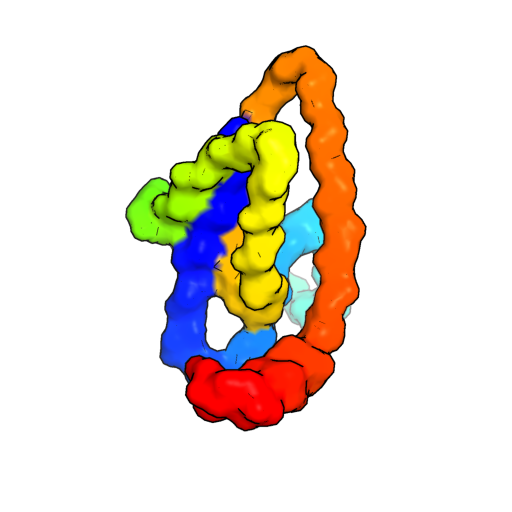 ? -13.378 -18.997 15.761 1.00 95.75 103 LYS A C 1
ATOM 849 O O . LYS A 1 103 ? -14.571 -19.138 15.505 1.00 95.75 103 LYS A O 1
ATOM 854 N N . VAL A 1 104 ? -12.657 -17.990 15.267 1.00 93.56 104 VAL A N 1
ATOM 855 C CA . VAL A 1 104 ? -13.175 -17.036 14.264 1.00 93.56 104 VAL A CA 1
ATOM 856 C C . VAL A 1 104 ? -12.777 -17.407 12.831 1.00 93.56 104 VAL A C 1
ATOM 858 O O . VAL A 1 104 ? -13.249 -16.773 11.889 1.00 93.56 104 VAL A O 1
ATOM 861 N N . ILE A 1 105 ? -11.919 -18.422 12.681 1.00 87.62 105 ILE A N 1
ATOM 862 C CA . ILE A 1 105 ? -11.567 -19.124 11.438 1.00 87.62 105 ILE A CA 1
ATOM 863 C C . ILE A 1 105 ? -11.418 -20.619 11.710 1.00 87.62 105 ILE A C 1
ATOM 865 O O . ILE A 1 105 ? -11.209 -20.974 12.897 1.00 87.62 105 ILE A O 1
#

Foldseek 3Di:
DKWWQQDAPPDPDAFDDDDPVPDDDDPPDPPVCVVVVVVVVVVVVVVSPDPVRIDDDDDDPPDDDDDPNRGIDMGDDDDDDDDDDDDDDDDPVVVVVVCVVVVVD

InterPro domains:
  IPR003819 TauD/TfdA-like domain [PF02668] (32-89)
  IPR042098 Glutarate 2-hydroxylase superfamily [G3DSA:3.60.130.10] (2-104)
  IPR050411 Alpha-ketoglutarate-dependent hydroxylases [PTHR1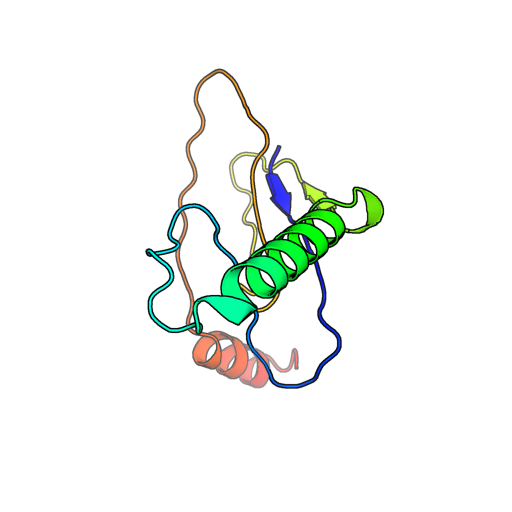0696] (11-102)

Secondary structure (DSSP, 8-state):
-EEEE------TT------SSSPPP--SS-HHHHHHHHHHHHHHHHHHT-GGG-EEE-PPTT------TTT-EE------S----------HHHHHHHHHHTT--

Organism: Branchiostoma lanceolatum (NCBI:txid7740)

Radius of gyration: 17.28 Å; chains: 1; bounding box: 33×41×44 Å

pLDDT: mean 86.33, std 15.77, range [40.69, 97.81]

Sequence (105 aa):
MIPLVTQTFKNSGQDFQYNIHDRACLDTVPMEDVGRWYSALRNLTRYIRDPASEYWVKLKPGQILLTYNWRVLHGRSAFTGRRRVAGCYLPRDDVISRARVLKVI